Protein AF-A0A6G2DW89-F1 (afdb_monomer)

Radius of gyration: 13.86 Å; Cα contacts (8 Å, |Δi|>4): 309; chains: 1; bounding box: 36×35×31 Å

Structure (mmCIF, N/CA/C/O backbone):
data_AF-A0A6G2DW89-F1
#
_entry.id   AF-A0A6G2DW89-F1
#
loop_
_atom_site.group_PDB
_atom_site.id
_atom_site.type_symbol
_atom_site.label_atom_id
_atom_site.label_alt_id
_atom_site.label_comp_id
_atom_site.label_asym_id
_atom_site.label_entity_id
_atom_site.label_seq_id
_atom_site.pdbx_PDB_ins_code
_atom_site.Cartn_x
_atom_site.Cartn_y
_atom_site.Cartn_z
_atom_site.occupancy
_atom_site.B_iso_or_equiv
_atom_site.auth_seq_id
_atom_site.auth_comp_id
_atom_site.auth_asym_id
_atom_site.auth_atom_id
_atom_site.pdbx_PDB_model_num
ATOM 1 N N . GLN A 1 1 ? 4.953 -6.424 -9.962 1.00 98.88 1 GLN A N 1
ATOM 2 C CA . GLN A 1 1 ? 4.431 -6.524 -8.584 1.00 98.88 1 GLN A CA 1
ATOM 3 C C . GLN A 1 1 ? 3.439 -5.395 -8.335 1.00 98.88 1 GLN A C 1
ATOM 5 O O . GLN A 1 1 ? 3.550 -4.350 -8.966 1.00 98.88 1 GLN A O 1
ATOM 10 N N . VAL A 1 2 ? 2.464 -5.604 -7.452 1.00 98.94 2 VAL A N 1
ATOM 11 C CA . VAL A 1 2 ? 1.673 -4.513 -6.853 1.00 98.94 2 VAL A CA 1
ATOM 12 C C . VAL A 1 2 ? 2.085 -4.423 -5.391 1.00 98.94 2 VAL A C 1
ATOM 14 O O . VAL A 1 2 ? 2.073 -5.442 -4.704 1.00 98.94 2 VAL A O 1
ATOM 17 N N . HIS A 1 3 ? 2.478 -3.246 -4.922 1.00 98.94 3 HIS A N 1
ATOM 18 C CA . HIS A 1 3 ? 2.981 -3.067 -3.566 1.00 98.94 3 HIS A CA 1
ATOM 19 C C . HIS A 1 3 ? 1.923 -2.485 -2.638 1.00 98.94 3 HIS A C 1
ATOM 21 O O . HIS A 1 3 ? 1.259 -1.497 -2.962 1.00 98.94 3 HIS A O 1
ATOM 27 N N . ALA A 1 4 ? 1.777 -3.135 -1.492 1.00 98.94 4 ALA A N 1
ATOM 28 C CA . ALA A 1 4 ? 0.868 -2.784 -0.419 1.00 98.94 4 ALA A CA 1
ATOM 29 C C . ALA A 1 4 ? 1.655 -2.063 0.689 1.00 98.94 4 ALA A C 1
ATOM 31 O O . ALA A 1 4 ? 2.542 -2.674 1.286 1.00 98.94 4 ALA A O 1
ATOM 32 N N . HIS A 1 5 ? 1.299 -0.806 0.962 1.00 98.94 5 HIS A N 1
ATOM 33 C CA . HIS A 1 5 ? 1.956 0.096 1.914 1.00 98.94 5 HIS A CA 1
ATOM 34 C C . HIS A 1 5 ? 0.975 0.696 2.935 1.00 98.94 5 HIS A C 1
ATOM 36 O O . HIS A 1 5 ? -0.250 0.679 2.747 1.00 98.94 5 HIS A O 1
ATOM 42 N N . SER A 1 6 ? 1.505 1.265 4.018 1.00 98.88 6 SER A N 1
ATOM 43 C CA . SER A 1 6 ? 0.781 2.247 4.838 1.00 98.88 6 SER A CA 1
ATOM 44 C C . SER A 1 6 ? 1.660 3.437 5.214 1.00 98.88 6 SER A C 1
ATOM 46 O O . SER A 1 6 ? 2.858 3.301 5.445 1.00 98.88 6 SER A O 1
ATOM 48 N N . THR A 1 7 ? 1.046 4.616 5.344 1.00 98.69 7 THR A N 1
ATOM 49 C CA . THR A 1 7 ? 1.784 5.889 5.245 1.00 98.69 7 THR A CA 1
ATOM 50 C C . THR A 1 7 ? 2.753 6.174 6.394 1.00 98.69 7 THR A C 1
ATOM 52 O O . THR A 1 7 ? 3.496 7.157 6.348 1.00 98.69 7 THR A O 1
ATOM 55 N N . GLY A 1 8 ? 2.684 5.426 7.501 1.00 98.25 8 GLY A N 1
ATOM 56 C CA . GLY A 1 8 ? 3.427 5.716 8.730 1.00 98.25 8 GLY A CA 1
ATOM 57 C C . GLY A 1 8 ? 3.053 7.050 9.398 1.00 98.25 8 GLY A C 1
ATOM 58 O O . GLY A 1 8 ? 3.641 7.431 10.417 1.00 98.25 8 GLY A O 1
ATOM 59 N N . ASN A 1 9 ? 2.069 7.780 8.861 1.00 98.31 9 ASN A N 1
ATOM 60 C CA . ASN A 1 9 ? 1.697 9.119 9.299 1.00 98.31 9 ASN A CA 1
ATOM 61 C C . ASN A 1 9 ? 0.326 9.123 9.980 1.00 98.31 9 ASN A C 1
ATOM 63 O O . ASN A 1 9 ? -0.731 9.000 9.365 1.00 98.31 9 ASN A O 1
ATOM 67 N N . ARG A 1 10 ? 0.346 9.335 11.296 1.00 97.69 10 ARG A N 1
ATOM 68 C CA . ARG A 1 10 ? -0.841 9.243 12.162 1.00 97.69 10 ARG A CA 1
ATOM 69 C C . ARG A 1 10 ? -1.810 10.419 12.035 1.00 97.69 10 ARG A C 1
ATOM 71 O O . ARG A 1 10 ? -2.858 10.385 12.671 1.00 97.69 10 ARG A O 1
ATOM 78 N N . ASN A 1 11 ? -1.457 11.462 11.281 1.00 97.94 11 ASN A N 1
ATOM 79 C CA . ASN A 1 11 ? -2.196 12.729 11.266 1.00 97.94 11 ASN A CA 1
ATOM 80 C C . ASN A 1 11 ? -2.654 13.167 9.869 1.00 97.94 11 ASN A C 1
ATOM 82 O O . ASN A 1 11 ? -3.419 14.123 9.759 1.00 97.94 11 ASN A O 1
ATOM 86 N N . SER A 1 12 ? -2.170 12.533 8.802 1.00 98.06 12 SER A N 1
ATOM 87 C CA . SER A 1 12 ? -2.449 12.954 7.430 1.00 98.06 12 SER A CA 1
ATOM 88 C C . SER A 1 12 ? -3.750 12.365 6.894 1.00 98.06 12 SER A C 1
ATOM 90 O O . SER A 1 12 ? -4.048 11.183 7.045 1.00 98.06 12 SER A O 1
ATOM 92 N N . THR A 1 13 ? -4.531 13.203 6.223 1.00 98.81 13 THR A N 1
ATOM 93 C CA . THR A 1 13 ? -5.634 12.747 5.364 1.00 98.81 13 THR A CA 1
ATOM 94 C C . THR A 1 13 ? -5.096 12.245 4.023 1.00 98.81 13 THR A C 1
ATOM 96 O O . THR A 1 13 ? -3.981 12.598 3.632 1.00 98.81 13 THR A O 1
ATOM 99 N N . ALA A 1 14 ? -5.916 11.529 3.249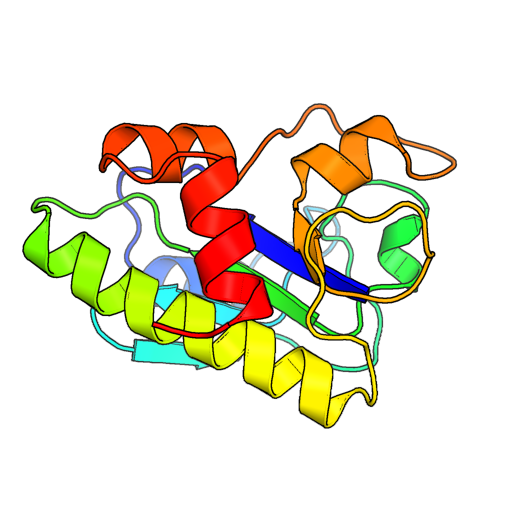 1.00 98.62 14 ALA A N 1
ATOM 100 C CA . ALA A 1 14 ? -5.572 11.153 1.875 1.00 98.62 14 ALA A CA 1
ATOM 101 C C . ALA A 1 14 ? -5.258 12.381 1.000 1.00 98.62 14 ALA A C 1
ATOM 103 O O . ALA A 1 14 ? -4.383 12.320 0.142 1.00 98.62 14 ALA A O 1
ATOM 104 N N . GLN A 1 15 ? -5.920 13.525 1.245 1.00 98.75 15 GLN A N 1
ATOM 105 C CA . GLN A 1 15 ? -5.572 14.773 0.556 1.00 98.75 15 GLN A CA 1
ATOM 106 C C . GLN A 1 15 ? -4.172 15.259 0.935 1.00 98.75 15 GLN A C 1
ATOM 108 O O . GLN A 1 15 ? -3.427 15.681 0.061 1.00 98.75 15 GLN A O 1
ATOM 113 N N . ASN A 1 16 ? -3.805 15.206 2.220 1.00 98.69 16 ASN A N 1
ATOM 114 C CA . ASN A 1 16 ? -2.483 15.658 2.654 1.00 98.69 16 ASN A CA 1
ATOM 115 C C . ASN A 1 16 ? -1.370 14.800 2.053 1.00 98.69 16 ASN A C 1
ATOM 117 O O . ASN A 1 16 ? -0.348 15.354 1.651 1.00 98.69 16 ASN A O 1
ATOM 121 N N . GLU A 1 17 ? -1.584 13.487 1.967 1.00 98.75 17 GLU A N 1
ATOM 122 C CA . GLU A 1 17 ? -0.642 12.575 1.314 1.00 98.75 17 GLU A CA 1
ATOM 123 C C . GLU A 1 17 ? -0.538 12.849 -0.185 1.00 98.75 17 GLU A C 1
ATOM 125 O O . GLU A 1 17 ? 0.567 12.964 -0.708 1.00 98.75 17 GLU A O 1
ATOM 130 N N . ALA A 1 18 ? -1.663 13.063 -0.872 1.00 98.56 18 ALA A N 1
ATOM 131 C CA . ALA A 1 18 ? -1.655 13.425 -2.286 1.00 98.56 18 ALA A CA 1
ATOM 132 C C . ALA A 1 18 ? -0.940 14.762 -2.551 1.00 98.56 18 ALA A C 1
ATOM 134 O O . ALA A 1 18 ? -0.094 14.849 -3.442 1.00 98.56 18 ALA A O 1
ATOM 135 N N . ASP A 1 19 ? -1.231 15.792 -1.752 1.00 98.50 19 ASP A N 1
ATOM 136 C CA . ASP A 1 19 ? -0.603 17.110 -1.869 1.00 98.50 19 ASP A CA 1
ATOM 137 C C . ASP A 1 19 ? 0.905 17.042 -1.589 1.00 98.50 19 ASP A C 1
ATOM 139 O O . ASP A 1 19 ? 1.696 17.737 -2.233 1.00 98.50 19 ASP A O 1
ATOM 143 N N . TYR A 1 20 ? 1.319 16.220 -0.616 1.00 98.25 20 TYR A N 1
ATOM 144 C CA . TYR A 1 20 ? 2.729 16.007 -0.310 1.00 98.25 20 TYR A CA 1
ATOM 145 C C . TYR A 1 20 ? 3.429 15.216 -1.417 1.00 98.25 20 TYR A C 1
ATOM 147 O O . TYR A 1 20 ? 4.472 15.671 -1.880 1.00 98.25 20 TYR A O 1
ATOM 155 N N . ASN A 1 21 ? 2.841 14.117 -1.901 1.00 97.00 21 ASN A N 1
ATOM 156 C CA . ASN A 1 21 ? 3.387 13.323 -3.005 1.00 97.00 21 ASN A CA 1
ATOM 157 C C . ASN A 1 21 ? 3.548 14.154 -4.289 1.00 97.00 21 ASN A C 1
ATOM 159 O O . ASN A 1 21 ? 4.532 13.996 -5.000 1.00 97.00 21 ASN A O 1
ATOM 163 N N . TYR A 1 22 ? 2.635 15.096 -4.551 1.00 96.25 22 TYR A N 1
ATOM 164 C CA . TYR A 1 22 ? 2.725 15.999 -5.703 1.00 96.25 22 TYR A CA 1
ATOM 165 C C . TYR A 1 22 ? 3.915 16.973 -5.637 1.00 96.25 22 TYR A C 1
ATOM 167 O O . TYR A 1 22 ? 4.492 17.315 -6.668 1.00 96.25 22 TYR A O 1
ATOM 175 N N . ARG A 1 23 ? 4.266 17.468 -4.442 1.00 97.12 23 ARG A N 1
ATOM 176 C CA . ARG A 1 23 ? 5.263 18.546 -4.273 1.00 97.12 23 ARG A CA 1
ATOM 177 C C . ARG A 1 23 ? 6.613 18.089 -3.728 1.00 97.12 23 ARG A C 1
ATOM 179 O O . ARG A 1 23 ? 7.541 18.898 -3.701 1.00 97.12 23 ARG A O 1
ATOM 186 N N . LYS A 1 24 ? 6.695 16.875 -3.176 1.00 95.56 24 LYS A N 1
ATOM 187 C CA . LYS A 1 24 ? 7.925 16.357 -2.571 1.00 95.56 24 LYS A CA 1
ATOM 188 C C . LYS A 1 24 ? 8.992 16.148 -3.640 1.00 95.56 24 LYS A C 1
ATOM 190 O O . LYS A 1 24 ? 8.688 15.987 -4.817 1.00 95.56 24 LYS A O 1
ATOM 195 N N . ASP A 1 25 ? 10.241 16.122 -3.198 1.00 96.88 25 ASP A N 1
ATOM 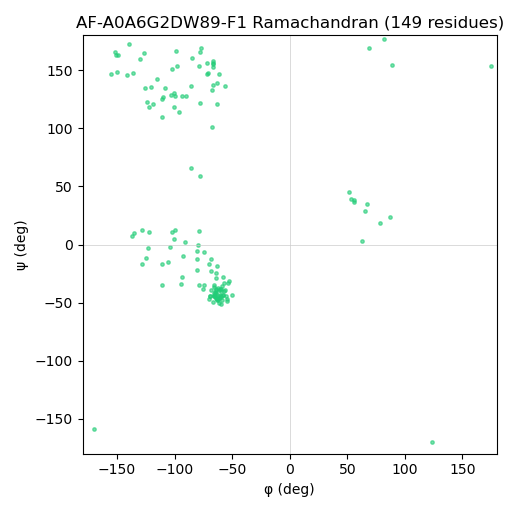196 C CA . ASP A 1 25 ? 11.324 15.583 -4.009 1.00 96.88 25 ASP A CA 1
ATOM 197 C C . ASP A 1 25 ? 11.051 14.087 -4.261 1.00 96.88 25 ASP A C 1
ATOM 199 O O . ASP A 1 25 ? 10.917 13.340 -3.281 1.00 96.88 25 ASP A O 1
ATOM 203 N N . PRO A 1 26 ? 10.932 13.638 -5.526 1.00 94.31 26 PRO A N 1
ATOM 204 C CA . PRO A 1 26 ? 10.706 12.233 -5.833 1.00 94.31 26 PRO A CA 1
ATOM 205 C C . PRO A 1 26 ? 11.794 11.311 -5.278 1.00 94.31 26 PRO A C 1
ATOM 207 O O . PRO A 1 26 ? 11.475 10.172 -4.952 1.00 94.31 26 PRO A O 1
ATOM 210 N N . GLU A 1 27 ? 13.041 11.780 -5.104 1.00 95.94 27 GLU A N 1
ATOM 211 C CA . GLU A 1 27 ? 14.143 10.972 -4.544 1.00 95.94 27 GLU A CA 1
ATOM 212 C C . GLU A 1 27 ? 13.886 10.523 -3.094 1.00 95.94 27 GLU A C 1
ATOM 214 O O . GLU A 1 27 ? 14.466 9.542 -2.635 1.00 95.94 27 GLU A O 1
ATOM 219 N N . LEU A 1 28 ? 12.952 11.174 -2.389 1.00 95.56 28 LEU A N 1
ATOM 220 C CA . LEU A 1 28 ? 12.457 10.744 -1.073 1.00 95.56 28 LEU A CA 1
ATOM 221 C C . LEU A 1 28 ? 11.423 9.604 -1.160 1.00 95.56 28 LEU A C 1
ATOM 223 O O . LEU A 1 28 ? 10.703 9.348 -0.191 1.00 95.56 28 LEU A O 1
ATOM 227 N N . GLY A 1 29 ? 11.277 8.992 -2.331 1.00 96.69 29 GLY A N 1
ATOM 228 C CA . GLY A 1 29 ? 10.309 7.953 -2.653 1.00 96.69 29 GLY A CA 1
ATOM 229 C C . GLY A 1 29 ? 8.971 8.493 -3.154 1.00 96.69 29 GLY A C 1
ATOM 230 O O . GLY A 1 29 ? 8.568 9.611 -2.838 1.00 96.69 29 GLY A O 1
ATOM 231 N N . PHE A 1 30 ? 8.250 7.704 -3.938 1.00 98.06 30 PHE A N 1
ATOM 232 C CA . PHE A 1 30 ? 6.912 8.051 -4.421 1.00 98.06 30 PHE A CA 1
ATOM 233 C C . PHE A 1 30 ? 6.099 6.782 -4.654 1.00 98.06 30 PHE A C 1
ATOM 235 O O . PHE A 1 30 ? 6.663 5.692 -4.750 1.00 98.06 30 PHE A O 1
ATOM 242 N N . PHE A 1 31 ? 4.781 6.933 -4.753 1.00 98.75 31 PHE A N 1
ATOM 243 C CA . PHE A 1 31 ? 3.835 5.838 -4.949 1.00 98.75 31 PHE A CA 1
ATOM 244 C C . PHE A 1 31 ? 2.726 6.234 -5.931 1.00 98.75 31 PHE A C 1
ATOM 246 O O . PHE A 1 31 ? 2.628 7.382 -6.373 1.00 98.75 31 PHE A O 1
ATOM 253 N N . SER A 1 32 ? 1.894 5.262 -6.309 1.00 98.88 32 SER A N 1
ATOM 254 C CA . SER A 1 32 ? 0.881 5.440 -7.357 1.00 98.88 32 SER A CA 1
ATOM 255 C C . SER A 1 32 ? -0.494 5.829 -6.816 1.00 98.88 32 SER A C 1
ATOM 257 O O . SER A 1 32 ? -1.199 6.599 -7.464 1.00 98.88 32 SER A O 1
ATOM 259 N N . HIS A 1 33 ? -0.878 5.335 -5.636 1.00 98.94 33 HIS A N 1
ATOM 260 C CA . HIS A 1 33 ? -2.210 5.531 -5.065 1.00 98.94 33 HIS A CA 1
ATOM 261 C C . HIS A 1 33 ? -2.145 5.756 -3.557 1.00 98.94 33 HIS A C 1
ATOM 263 O O . HIS A 1 33 ? -1.347 5.120 -2.878 1.00 98.94 33 HIS A O 1
ATOM 269 N N . VAL A 1 34 ? -3.049 6.585 -3.035 1.00 98.94 34 VAL A N 1
ATOM 270 C CA . VAL A 1 34 ? -3.382 6.635 -1.606 1.00 98.94 34 VAL A CA 1
ATOM 271 C C . VAL A 1 34 ? -4.865 6.338 -1.404 1.00 98.94 34 VAL A C 1
ATOM 273 O O . VAL A 1 34 ? -5.725 6.855 -2.126 1.00 98.94 34 VAL A O 1
ATOM 276 N N . VAL A 1 35 ? -5.159 5.499 -0.416 1.00 98.94 35 VAL A N 1
ATOM 277 C CA . VAL A 1 35 ? -6.500 5.138 0.038 1.00 98.94 35 VAL A CA 1
ATOM 278 C C . VAL A 1 35 ? -6.720 5.733 1.417 1.00 98.94 35 VAL A C 1
ATOM 280 O O . VAL A 1 35 ? -5.937 5.510 2.342 1.00 98.94 35 VAL A O 1
ATOM 283 N N . GLY A 1 36 ? -7.790 6.506 1.558 1.00 98.88 36 GLY A N 1
ATOM 284 C CA . GLY A 1 36 ? -8.113 7.126 2.829 1.00 98.88 36 GLY A CA 1
ATOM 285 C C . GLY A 1 36 ? -9.295 8.081 2.765 1.00 98.88 36 GLY A C 1
ATOM 286 O O . GLY A 1 36 ? -9.568 8.700 1.734 1.00 98.88 36 GLY A O 1
ATOM 287 N N . ASN A 1 37 ? -9.965 8.250 3.902 1.00 98.75 37 ASN A N 1
ATOM 288 C CA . ASN A 1 37 ? -11.130 9.114 4.073 1.00 98.75 37 ASN A CA 1
ATOM 289 C C . ASN A 1 37 ? -12.277 8.787 3.094 1.00 98.75 37 ASN A C 1
ATOM 291 O O . ASN A 1 37 ? -12.943 9.691 2.584 1.00 98.75 37 ASN A O 1
ATOM 295 N N . GLY A 1 38 ? -12.501 7.500 2.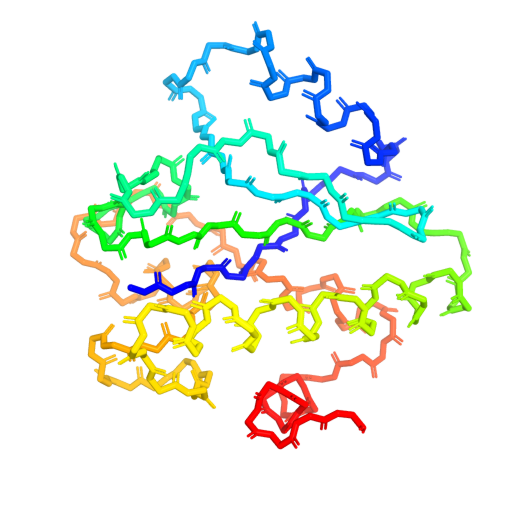824 1.00 98.75 38 GLY A N 1
ATOM 296 C CA . GLY A 1 38 ? -13.585 6.978 1.994 1.00 98.75 38 GLY A CA 1
ATOM 297 C C . GLY A 1 38 ? -13.361 7.103 0.488 1.00 98.75 38 GLY A C 1
ATOM 298 O O . GLY A 1 38 ? -14.330 7.063 -0.272 1.00 98.75 38 GLY A O 1
ATOM 299 N N . ARG A 1 39 ? -12.117 7.299 0.035 1.00 98.75 39 ARG A N 1
ATOM 300 C CA . ARG A 1 39 ? -11.792 7.466 -1.389 1.00 98.75 39 ARG A CA 1
ATOM 301 C C . ARG A 1 39 ? -10.406 6.939 -1.749 1.00 98.75 39 ARG A C 1
ATOM 303 O O . ARG A 1 39 ? -9.536 6.780 -0.897 1.00 98.75 39 ARG A O 1
ATOM 310 N N . VAL A 1 40 ? -10.211 6.746 -3.048 1.00 98.88 40 VAL A N 1
ATOM 311 C CA . VAL A 1 40 ? -8.923 6.441 -3.677 1.00 98.88 40 VAL A CA 1
ATOM 312 C C . VAL A 1 40 ? -8.461 7.668 -4.455 1.00 98.88 40 VAL A C 1
ATOM 314 O O . VAL A 1 40 ? -9.248 8.274 -5.185 1.00 98.88 40 VAL A O 1
ATOM 317 N N . MET A 1 41 ? -7.188 8.031 -4.320 1.00 98.81 41 MET A N 1
ATOM 318 C CA . MET A 1 41 ? -6.550 9.061 -5.137 1.00 98.81 41 MET A CA 1
ATOM 319 C C . MET A 1 41 ? -5.342 8.459 -5.846 1.00 98.81 41 MET A C 1
ATOM 321 O O . MET A 1 41 ? -4.394 8.032 -5.191 1.00 98.81 41 MET A O 1
ATOM 325 N N . GLN A 1 42 ? -5.362 8.447 -7.178 1.00 98.81 42 GLN A N 1
ATOM 326 C CA . GLN A 1 42 ? -4.170 8.150 -7.965 1.00 98.81 42 GLN A CA 1
ATOM 327 C C . GLN A 1 42 ? -3.275 9.395 -8.000 1.00 98.81 42 GLN A C 1
ATOM 329 O O . GLN A 1 42 ? -3.708 10.470 -8.416 1.00 98.81 42 GLN A O 1
ATOM 334 N N . VAL A 1 43 ? -2.041 9.249 -7.528 1.00 98.56 43 VAL A N 1
ATOM 335 C CA . VAL A 1 43 ? -1.069 10.336 -7.318 1.00 98.56 43 VAL A CA 1
ATOM 336 C C . VAL A 1 43 ? 0.241 10.118 -8.077 1.00 98.56 43 VAL A C 1
ATOM 338 O O . VAL A 1 43 ? 1.112 10.985 -8.055 1.00 98.56 43 VAL A O 1
ATOM 341 N N . GLY A 1 44 ? 0.365 8.985 -8.770 1.00 98.25 44 GLY A N 1
ATOM 342 C CA . GLY A 1 44 ? 1.488 8.641 -9.632 1.00 98.25 44 GLY A CA 1
ATOM 343 C C . GLY A 1 44 ? 1.061 7.696 -10.763 1.00 98.25 44 GLY A C 1
ATOM 344 O O . GLY A 1 44 ? -0.045 7.141 -10.735 1.00 98.25 44 GLY A O 1
ATOM 345 N N . PRO A 1 45 ? 1.909 7.525 -11.790 1.00 98.31 45 PRO A N 1
ATOM 346 C CA . PRO A 1 45 ? 1.633 6.593 -12.875 1.00 98.31 45 PRO A CA 1
ATOM 347 C C . PRO A 1 45 ? 1.648 5.140 -12.378 1.00 98.31 45 PRO A C 1
ATOM 349 O O . PRO A 1 45 ? 2.308 4.810 -11.395 1.00 98.31 45 PRO A O 1
ATOM 352 N N . VAL A 1 46 ? 0.943 4.274 -13.102 1.00 98.81 46 VAL A N 1
ATOM 353 C CA . VAL A 1 46 ? 1.101 2.815 -13.012 1.00 98.81 46 VAL A CA 1
ATOM 354 C C . VAL A 1 46 ? 1.988 2.317 -14.156 1.00 98.81 46 VAL A C 1
ATOM 356 O O . VAL A 1 46 ? 2.232 3.047 -15.118 1.00 98.81 46 VAL A O 1
ATOM 359 N N . ASN A 1 47 ? 2.455 1.073 -14.069 1.00 98.62 47 ASN A N 1
ATOM 360 C CA . ASN A 1 47 ? 3.287 0.404 -15.071 1.00 98.62 47 ASN A CA 1
ATOM 361 C C . ASN A 1 47 ? 4.581 1.163 -15.429 1.00 98.62 47 ASN A C 1
ATOM 363 O O . ASN A 1 47 ? 4.988 1.202 -16.590 1.00 98.62 47 ASN A O 1
ATOM 367 N N . ASN A 1 48 ? 5.205 1.810 -14.440 1.00 98.44 48 ASN A N 1
ATOM 368 C CA . ASN A 1 48 ? 6.364 2.681 -14.665 1.00 98.44 48 ASN A CA 1
ATOM 369 C C . ASN A 1 48 ? 7.488 2.501 -13.623 1.00 98.44 48 ASN A C 1
ATOM 371 O O . ASN A 1 48 ? 8.444 3.276 -13.615 1.00 98.44 48 ASN A O 1
ATOM 375 N N . GLY A 1 49 ? 7.384 1.501 -12.741 1.00 98.44 49 GLY A N 1
ATOM 376 C CA . GLY A 1 49 ? 8.225 1.417 -11.548 1.00 98.44 49 GLY A CA 1
ATOM 377 C C . GLY A 1 49 ? 7.889 2.515 -10.534 1.00 98.44 49 GLY A C 1
ATOM 378 O O . GLY A 1 49 ? 7.143 3.457 -10.823 1.00 98.44 49 GLY A O 1
ATOM 379 N N . SER A 1 50 ? 8.443 2.393 -9.332 1.00 98.19 50 SER A N 1
ATOM 380 C CA . SER A 1 50 ? 8.284 3.383 -8.267 1.00 98.19 50 SER A CA 1
ATOM 381 C C . SER A 1 50 ? 9.459 3.298 -7.299 1.00 98.19 50 SER A C 1
ATOM 383 O O . SER A 1 50 ? 10.004 2.222 -7.078 1.00 98.19 50 SER A O 1
ATOM 385 N N . TRP A 1 51 ? 9.886 4.417 -6.715 1.00 98.62 51 TRP A N 1
ATOM 386 C CA . TRP A 1 51 ? 10.831 4.381 -5.592 1.00 98.62 51 TRP A CA 1
ATOM 387 C C . TRP A 1 51 ? 10.060 4.207 -4.286 1.00 98.62 51 TRP A C 1
ATOM 389 O O . TRP A 1 51 ? 9.999 5.123 -3.472 1.00 98.62 51 TRP A O 1
ATOM 399 N N . ASP A 1 52 ? 9.412 3.058 -4.126 1.00 98.81 52 ASP A N 1
ATOM 400 C CA . ASP A 1 52 ? 8.458 2.821 -3.042 1.00 98.81 52 ASP A CA 1
ATOM 401 C C . ASP A 1 52 ? 8.962 1.809 -2.009 1.00 98.81 52 ASP A C 1
ATOM 403 O O . ASP A 1 52 ? 8.733 1.995 -0.822 1.00 98.81 52 ASP A O 1
ATOM 407 N N . VAL A 1 53 ? 9.720 0.788 -2.420 1.00 98.81 53 VAL A N 1
ATOM 408 C CA . VAL A 1 53 ? 10.170 -0.288 -1.515 1.00 98.81 53 VAL A CA 1
ATOM 409 C C . VAL A 1 53 ? 11.637 -0.188 -1.095 1.00 98.81 53 VAL A C 1
ATOM 411 O O . VAL A 1 53 ? 12.110 -0.991 -0.294 1.00 98.81 53 VAL A O 1
ATOM 414 N N . GLY A 1 54 ? 12.382 0.798 -1.599 1.00 98.50 54 GLY A N 1
ATOM 415 C CA . GLY A 1 54 ? 13.753 1.076 -1.149 1.00 98.50 54 GLY A CA 1
ATOM 416 C C . GLY A 1 54 ? 14.772 -0.014 -1.505 1.00 98.50 54 GLY A C 1
ATOM 417 O O . GLY A 1 54 ? 15.693 -0.276 -0.735 1.00 98.50 54 GLY A O 1
ATOM 418 N N . GLY A 1 55 ? 14.626 -0.660 -2.662 1.00 98.62 55 GLY A N 1
ATOM 419 C CA . GLY A 1 55 ? 15.581 -1.657 -3.146 1.00 98.62 55 GLY A CA 1
ATOM 420 C C . GLY A 1 55 ? 15.321 -2.069 -4.591 1.00 98.62 55 GLY A C 1
ATOM 421 O O . GLY A 1 55 ? 14.707 -1.331 -5.362 1.00 98.62 55 GLY A O 1
ATOM 422 N N . GLY A 1 56 ? 15.823 -3.237 -4.988 1.00 98.69 56 GLY A N 1
ATOM 423 C CA . GLY A 1 56 ? 15.779 -3.693 -6.377 1.00 98.69 56 GLY A CA 1
ATOM 424 C C . GLY A 1 56 ? 14.372 -3.923 -6.928 1.00 98.69 56 GLY A C 1
ATOM 425 O O . GLY A 1 56 ? 14.184 -3.799 -8.133 1.00 98.69 56 GLY A O 1
ATOM 426 N N . TRP A 1 57 ? 13.372 -4.191 -6.084 1.00 98.88 57 TRP A N 1
ATOM 427 C CA . TRP A 1 57 ? 11.990 -4.362 -6.546 1.00 98.88 57 TRP A CA 1
ATOM 428 C C . TRP A 1 57 ? 11.253 -3.044 -6.813 1.00 98.88 57 TRP A C 1
ATOM 430 O O . TRP A 1 57 ? 10.158 -3.076 -7.361 1.00 98.88 57 TRP A O 1
ATOM 440 N N . ASN A 1 58 ? 11.895 -1.887 -6.612 1.00 98.81 58 ASN A N 1
ATOM 441 C CA . ASN A 1 58 ? 11.420 -0.602 -7.146 1.00 98.81 58 ASN A CA 1
ATOM 442 C C . ASN A 1 58 ? 11.152 -0.652 -8.669 1.00 98.81 58 ASN A C 1
ATOM 444 O O . ASN A 1 58 ? 10.276 0.040 -9.190 1.00 98.81 58 ASN A O 1
ATOM 448 N N . THR A 1 59 ? 11.909 -1.470 -9.416 1.00 98.38 59 THR A N 1
ATOM 449 C CA . THR A 1 59 ? 11.707 -1.647 -10.866 1.00 98.38 59 THR A CA 1
ATOM 450 C C . THR A 1 59 ? 10.568 -2.606 -11.208 1.00 98.38 59 THR A C 1
ATOM 452 O O . THR A 1 59 ? 10.154 -2.658 -12.362 1.00 98.38 59 THR A O 1
ATOM 455 N N . GLU A 1 60 ? 10.063 -3.359 -10.230 1.00 98.81 60 GLU A N 1
ATOM 456 C CA . GLU A 1 60 ? 8.963 -4.314 -10.395 1.00 98.81 60 GLU A CA 1
ATOM 457 C C . GLU A 1 60 ? 7.595 -3.685 -10.093 1.00 98.81 60 GLU A C 1
ATOM 459 O O . GLU A 1 60 ? 6.563 -4.303 -10.367 1.00 98.81 60 GLU A O 1
ATOM 464 N N . SER A 1 61 ? 7.554 -2.469 -9.540 1.00 98.81 61 SER A N 1
ATOM 465 C CA . SER A 1 61 ? 6.323 -1.790 -9.128 1.00 98.81 61 SER A CA 1
ATOM 466 C C . SER A 1 61 ? 5.450 -1.425 -10.337 1.00 98.81 61 SER A C 1
ATOM 468 O O . SER A 1 61 ? 5.663 -0.419 -11.017 1.00 98.81 61 SER A O 1
ATOM 470 N N . TYR A 1 62 ? 4.412 -2.222 -10.593 1.00 98.94 62 TYR A N 1
ATOM 471 C CA . TYR A 1 62 ? 3.316 -1.826 -11.475 1.00 98.94 62 TYR A CA 1
ATOM 472 C C . TYR A 1 62 ? 2.492 -0.723 -10.808 1.00 98.94 62 TYR A C 1
ATOM 474 O O . TYR A 1 62 ? 2.158 0.275 -11.436 1.00 98.94 62 TYR A O 1
ATOM 482 N N . ALA A 1 63 ? 2.194 -0.893 -9.523 1.00 98.94 63 ALA A N 1
ATOM 483 C CA . ALA A 1 63 ? 1.531 0.097 -8.693 1.00 98.94 63 ALA A CA 1
ATOM 484 C C . ALA A 1 63 ? 1.994 -0.062 -7.241 1.00 98.94 63 ALA A C 1
ATOM 486 O O . ALA A 1 63 ? 2.273 -1.175 -6.803 1.00 98.94 63 ALA A O 1
ATOM 487 N N . ALA A 1 64 ? 2.033 1.045 -6.509 1.00 98.94 64 ALA A N 1
ATOM 488 C CA . ALA A 1 64 ? 2.273 1.124 -5.071 1.00 98.94 64 ALA A CA 1
ATOM 489 C C . ALA A 1 64 ? 1.099 1.859 -4.412 1.00 98.94 64 ALA A C 1
ATOM 491 O O . ALA A 1 64 ? 0.768 2.977 -4.838 1.00 98.94 64 ALA A O 1
ATOM 492 N N . VAL A 1 65 ? 0.433 1.214 -3.454 1.00 99.00 65 VAL A N 1
ATOM 493 C CA . VAL A 1 65 ? -0.810 1.687 -2.831 1.00 99.00 65 VAL A CA 1
ATOM 494 C C . VAL A 1 65 ? -0.592 1.904 -1.339 1.00 99.00 65 VAL A C 1
ATOM 496 O O . VAL A 1 65 ? -0.288 0.959 -0.623 1.00 99.00 65 VAL A O 1
ATOM 499 N N . GLU A 1 66 ? -0.813 3.130 -0.883 1.00 98.94 66 GLU A N 1
ATOM 500 C CA . GLU A 1 66 ? -0.676 3.562 0.509 1.00 98.94 66 GLU A CA 1
ATOM 501 C C . GLU A 1 66 ? -2.033 3.612 1.218 1.00 98.94 66 GLU A C 1
ATOM 503 O O . GLU A 1 66 ? -2.958 4.274 0.741 1.00 98.94 66 GLU A O 1
ATOM 508 N N . LEU A 1 67 ? -2.162 2.974 2.382 1.00 98.94 67 LEU A N 1
ATOM 509 C CA . LEU A 1 67 ? -3.294 3.175 3.295 1.00 98.94 67 LEU A CA 1
ATOM 510 C C . LEU A 1 67 ? -2.954 4.249 4.343 1.00 98.94 67 LEU A C 1
ATOM 512 O O . LEU A 1 67 ? -1.942 4.134 5.035 1.00 98.94 67 LEU A O 1
ATOM 516 N N . ILE A 1 68 ? -3.809 5.267 4.516 1.00 98.94 68 ILE A N 1
ATOM 517 C CA . ILE A 1 68 ? -3.574 6.302 5.541 1.00 98.94 68 ILE A CA 1
ATOM 518 C C . ILE A 1 68 ? -3.551 5.721 6.961 1.00 98.94 68 ILE A C 1
ATOM 520 O O . ILE A 1 68 ? -4.325 4.824 7.303 1.00 98.94 68 ILE A O 1
ATOM 524 N N . GLU A 1 69 ? -2.727 6.303 7.837 1.00 98.88 69 GLU A N 1
ATOM 525 C CA . GLU A 1 69 ? -2.622 5.860 9.230 1.00 98.88 69 GLU A CA 1
ATOM 526 C C . GLU A 1 69 ? -3.401 6.705 10.261 1.00 98.88 69 GLU A C 1
ATOM 528 O O . GLU A 1 69 ? -3.278 6.503 11.478 1.00 98.88 69 GLU A O 1
ATOM 533 N N . SER A 1 70 ? -4.287 7.592 9.804 1.00 98.81 70 SER A N 1
ATOM 534 C CA . SER A 1 70 ? -4.954 8.615 10.629 1.00 98.81 70 SER A CA 1
ATOM 535 C C . SER A 1 70 ? -6.404 8.321 11.047 1.00 98.81 70 SER A C 1
ATOM 537 O O . SER A 1 70 ? -7.069 9.197 11.602 1.00 98.81 70 SER A O 1
ATOM 539 N N . HIS A 1 71 ? -6.907 7.099 10.835 1.00 98.81 71 HIS A N 1
ATOM 540 C CA . HIS A 1 71 ? -8.258 6.719 11.267 1.00 98.81 71 HIS A CA 1
ATOM 541 C C . HIS A 1 71 ? -8.458 6.930 12.779 1.00 98.81 71 HIS A C 1
ATOM 543 O O . HIS A 1 71 ? -7.606 6.561 13.597 1.00 98.81 71 HIS A O 1
ATOM 549 N N . SER A 1 72 ? -9.612 7.484 13.151 1.00 98.62 72 SER A N 1
ATOM 550 C CA . SER A 1 72 ? -10.040 7.680 14.541 1.00 98.62 72 SER A CA 1
ATOM 551 C C . SER A 1 72 ? -10.894 6.521 15.044 1.00 98.62 72 SER A C 1
ATOM 553 O O . SER A 1 72 ? -10.899 6.223 16.240 1.00 98.62 72 SER A O 1
ATOM 555 N N . THR A 1 73 ? -11.609 5.843 14.143 1.00 98.81 73 THR A N 1
ATOM 556 C CA . THR A 1 73 ? -12.510 4.739 14.492 1.00 98.81 73 THR A CA 1
ATOM 557 C C . THR A 1 73 ? -12.275 3.501 13.633 1.00 98.81 73 THR A C 1
ATOM 559 O O . THR A 1 73 ? -11.755 3.569 12.520 1.00 98.81 73 THR A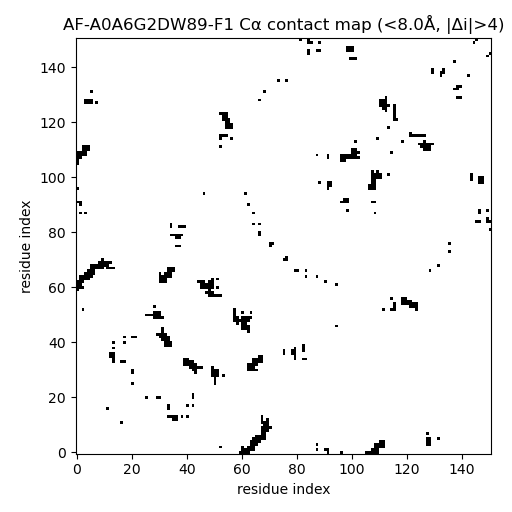 O 1
ATOM 562 N N . LYS A 1 74 ? -12.724 2.343 14.140 1.00 98.69 74 LYS A N 1
ATOM 563 C CA . LYS A 1 74 ? -12.690 1.095 13.370 1.00 98.69 74 LYS A CA 1
ATOM 564 C C . LYS A 1 74 ? -13.597 1.164 12.139 1.00 98.69 74 LYS A C 1
ATOM 566 O O . LYS A 1 74 ? -13.321 0.496 11.155 1.00 98.69 74 LYS A O 1
ATOM 571 N N . GLU A 1 75 ? -14.665 1.954 12.182 1.00 98.75 75 GLU A N 1
ATOM 572 C CA . GLU A 1 75 ? -15.578 2.127 11.050 1.00 98.75 75 GLU A CA 1
ATOM 573 C C . GLU A 1 75 ? -14.918 2.887 9.894 1.00 98.75 75 GLU A C 1
ATOM 575 O O . GLU A 1 75 ? -14.988 2.437 8.750 1.00 98.75 75 GLU A O 1
ATOM 580 N N . GLU A 1 76 ? -14.205 3.974 10.198 1.00 98.88 76 GLU A N 1
ATOM 581 C CA . GLU A 1 76 ? -13.384 4.698 9.220 1.00 98.88 76 GLU A CA 1
ATOM 582 C C . GLU A 1 76 ? -12.316 3.775 8.629 1.00 98.88 76 GLU A C 1
ATOM 584 O O . GLU A 1 76 ? -12.260 3.611 7.413 1.00 98.88 76 GLU A O 1
ATOM 589 N N . PHE A 1 77 ? -11.550 3.086 9.487 1.00 98.94 77 PHE A N 1
ATOM 590 C CA . PHE A 1 77 ? -10.543 2.121 9.040 1.00 98.94 77 PHE A CA 1
ATOM 591 C C . PHE A 1 77 ? -11.139 1.056 8.120 1.00 98.94 77 PHE A C 1
ATOM 593 O O . PHE A 1 77 ? -10.606 0.798 7.050 1.00 98.94 77 PHE A O 1
ATOM 600 N N . MET A 1 78 ? -12.258 0.439 8.505 1.00 98.88 78 MET A N 1
ATOM 601 C CA . MET A 1 78 ? -12.875 -0.603 7.687 1.00 98.88 78 MET A CA 1
ATOM 602 C C . MET A 1 78 ? -13.467 -0.048 6.389 1.00 98.88 78 MET A C 1
ATOM 604 O O . MET A 1 78 ? -13.661 -0.811 5.448 1.00 98.88 78 MET A O 1
ATOM 608 N N . THR A 1 79 ? -13.796 1.240 6.308 1.00 98.88 79 THR A N 1
ATOM 609 C CA . THR A 1 79 ? -14.213 1.861 5.042 1.00 98.88 79 THR A CA 1
ATOM 610 C C . THR A 1 79 ? -13.041 1.888 4.068 1.00 98.88 79 THR A C 1
ATOM 612 O O . THR A 1 79 ? -13.158 1.382 2.952 1.00 98.88 79 THR A O 1
ATOM 615 N N . ASP A 1 80 ? -11.890 2.373 4.523 1.00 98.94 80 ASP A N 1
ATOM 616 C CA . ASP A 1 80 ? -10.697 2.492 3.687 1.00 98.94 80 ASP A CA 1
ATOM 617 C C . ASP A 1 80 ? -10.025 1.139 3.427 1.00 98.94 80 ASP A C 1
ATOM 619 O O . ASP A 1 80 ? -9.588 0.876 2.312 1.00 98.94 80 ASP A O 1
ATOM 623 N N . TYR A 1 81 ? -10.043 0.217 4.392 1.00 98.94 81 TYR A N 1
ATOM 624 C CA . TYR A 1 81 ? -9.544 -1.148 4.217 1.00 98.94 81 TYR A CA 1
ATOM 625 C C . TYR A 1 81 ? -10.297 -1.905 3.111 1.00 98.94 81 TYR A C 1
ATOM 627 O O . TYR A 1 81 ? -9.677 -2.621 2.330 1.00 98.94 81 TYR A O 1
ATOM 635 N N . ARG A 1 82 ? -11.620 -1.715 2.978 1.00 98.94 82 ARG A N 1
ATOM 636 C CA . ARG A 1 82 ? -12.393 -2.329 1.881 1.00 98.94 82 ARG A CA 1
ATOM 637 C C . ARG A 1 82 ? -11.942 -1.819 0.514 1.00 98.94 82 ARG A C 1
ATOM 639 O O . ARG A 1 82 ? -11.685 -2.626 -0.375 1.00 98.94 82 ARG A O 1
ATOM 646 N N . LEU A 1 83 ? -11.794 -0.500 0.382 1.00 98.94 83 LEU A N 1
ATOM 647 C CA . LEU A 1 83 ? -11.281 0.132 -0.837 1.00 98.94 83 LEU A CA 1
ATOM 648 C C . LEU A 1 83 ? -9.850 -0.321 -1.143 1.00 98.94 83 LEU A C 1
ATOM 650 O O . LEU A 1 83 ? -9.513 -0.560 -2.296 1.00 98.94 83 LEU A O 1
ATOM 654 N N . TYR A 1 84 ? -9.024 -0.467 -0.110 1.00 98.94 84 TYR A N 1
ATOM 655 C CA . TYR A 1 84 ? -7.641 -0.907 -0.221 1.00 98.94 84 TYR A CA 1
ATOM 656 C C . TYR A 1 84 ? -7.530 -2.338 -0.764 1.00 98.94 84 TYR A C 1
ATOM 658 O O . TYR A 1 84 ? -6.799 -2.568 -1.727 1.00 98.94 84 TYR A O 1
ATOM 666 N N . ILE A 1 85 ? -8.309 -3.283 -0.221 1.00 98.94 85 ILE A N 1
ATOM 667 C CA . ILE A 1 85 ? -8.358 -4.668 -0.719 1.00 98.94 85 ILE A CA 1
ATOM 668 C C . ILE A 1 85 ? -8.861 -4.723 -2.164 1.00 98.94 85 ILE A C 1
ATOM 670 O O . ILE A 1 85 ? -8.251 -5.390 -3.002 1.00 98.94 85 ILE A O 1
ATOM 674 N N . GLU A 1 86 ? -9.957 -4.024 -2.468 1.00 98.94 86 GLU A N 1
ATOM 675 C CA . GLU A 1 86 ? -10.525 -3.997 -3.818 1.00 98.94 86 GLU A CA 1
ATOM 676 C C . GLU A 1 86 ? -9.533 -3.412 -4.833 1.00 98.94 86 GLU A C 1
ATOM 678 O O . GLU A 1 86 ? -9.295 -4.011 -5.881 1.00 98.94 86 GLU A O 1
ATOM 683 N N . LEU A 1 87 ? -8.888 -2.291 -4.499 1.00 98.94 87 LEU A N 1
ATOM 684 C CA . LEU A 1 87 ? -7.919 -1.632 -5.369 1.00 98.94 87 LEU A CA 1
ATOM 685 C C . LEU A 1 87 ? -6.679 -2.495 -5.624 1.00 98.94 87 LEU A C 1
ATOM 687 O O . LEU A 1 87 ? -6.274 -2.635 -6.775 1.00 98.94 87 LEU A O 1
ATOM 691 N N . LEU A 1 88 ? -6.092 -3.102 -4.586 1.00 98.94 88 LEU A N 1
ATOM 692 C CA . LEU A 1 88 ? -4.932 -3.990 -4.738 1.00 98.94 88 LEU A CA 1
ATOM 693 C C . LEU A 1 88 ? -5.243 -5.167 -5.671 1.00 98.94 88 LEU A C 1
ATOM 695 O O . LEU A 1 88 ? -4.447 -5.496 -6.552 1.00 98.94 88 LEU A O 1
ATOM 699 N N . ARG A 1 89 ? -6.424 -5.775 -5.505 1.00 98.94 89 ARG A N 1
ATOM 700 C CA . ARG A 1 89 ? -6.893 -6.877 -6.355 1.00 98.94 89 ARG A CA 1
ATOM 701 C C . ARG A 1 89 ? -7.132 -6.422 -7.795 1.00 98.94 89 ARG A C 1
ATOM 703 O O . ARG A 1 89 ? -6.689 -7.109 -8.712 1.00 98.94 89 ARG A O 1
ATOM 710 N N . ASN A 1 90 ? -7.768 -5.268 -7.990 1.00 98.94 90 ASN A N 1
ATOM 711 C CA . ASN A 1 90 ? -8.039 -4.718 -9.319 1.00 98.94 90 ASN A CA 1
ATOM 712 C C . ASN A 1 90 ? -6.749 -4.346 -10.062 1.00 98.94 90 ASN A C 1
ATOM 714 O O . ASN A 1 90 ? -6.628 -4.655 -11.242 1.00 98.94 90 ASN A O 1
ATOM 718 N N . LEU A 1 91 ? -5.763 -3.753 -9.382 1.00 98.94 91 LEU A N 1
ATOM 719 C CA . LEU A 1 91 ? -4.461 -3.429 -9.978 1.00 98.94 91 LEU A CA 1
ATOM 720 C C . LEU A 1 91 ? -3.671 -4.686 -10.355 1.00 98.94 91 LEU A C 1
ATOM 722 O O . LEU A 1 91 ? -2.979 -4.694 -11.371 1.00 98.94 91 LEU A O 1
ATOM 726 N N . ALA A 1 92 ? -3.780 -5.761 -9.569 1.00 98.88 92 ALA A N 1
ATOM 727 C CA . ALA A 1 92 ? -3.192 -7.044 -9.939 1.00 98.88 92 ALA A CA 1
ATOM 728 C C . ALA A 1 92 ? -3.864 -7.625 -11.195 1.00 98.88 92 ALA A C 1
ATOM 730 O O . ALA A 1 92 ? -3.159 -8.041 -12.112 1.00 98.88 92 ALA A O 1
ATOM 731 N N . ASP A 1 93 ? -5.199 -7.585 -11.280 1.00 98.88 93 ASP A N 1
ATOM 732 C CA . ASP A 1 93 ? -5.933 -8.013 -12.478 1.00 98.88 93 ASP A CA 1
ATOM 733 C C . ASP A 1 93 ? -5.573 -7.158 -13.710 1.00 98.88 93 ASP A C 1
ATOM 735 O O . ASP A 1 93 ? -5.304 -7.710 -14.779 1.00 98.88 93 ASP A O 1
ATOM 739 N N . GLU A 1 94 ? -5.501 -5.831 -13.563 1.00 98.81 94 GLU A N 1
ATOM 740 C CA . GLU A 1 94 ? -5.123 -4.887 -14.628 1.00 98.81 94 GLU A CA 1
ATOM 741 C C . GLU A 1 94 ? -3.712 -5.163 -15.170 1.00 98.81 94 GLU A C 1
ATOM 743 O O . GLU A 1 94 ? -3.475 -5.112 -16.378 1.00 98.81 94 GLU A O 1
ATOM 748 N N . ALA A 1 95 ? -2.784 -5.525 -14.282 1.00 98.62 95 ALA A N 1
ATOM 749 C CA . ALA A 1 95 ? -1.411 -5.876 -14.623 1.00 98.62 95 ALA A CA 1
ATOM 750 C C . ALA A 1 95 ? -1.239 -7.317 -15.147 1.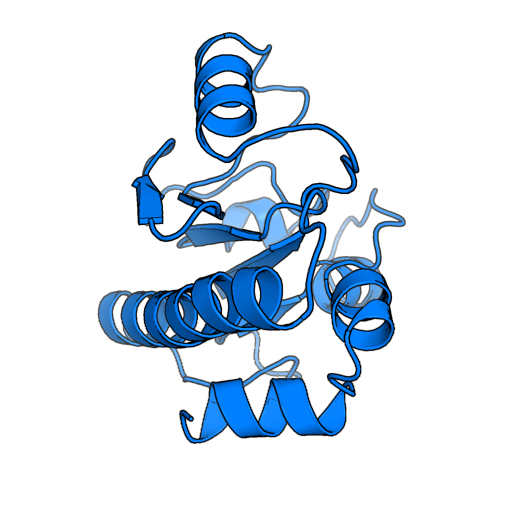00 98.62 95 ALA A C 1
ATOM 752 O O . ALA A 1 95 ? -0.127 -7.700 -15.518 1.00 98.62 95 ALA A O 1
ATOM 753 N N . GLY A 1 96 ? -2.294 -8.141 -15.142 1.00 98.75 96 GLY A N 1
ATOM 754 C CA . GLY A 1 96 ? -2.198 -9.571 -15.452 1.00 98.75 96 GLY A CA 1
ATOM 755 C C . GLY A 1 96 ? -1.377 -10.369 -14.427 1.00 98.75 96 GLY A C 1
ATOM 756 O O . GLY A 1 96 ? -0.742 -11.364 -14.780 1.00 98.75 96 GLY A O 1
ATOM 757 N N . LEU A 1 97 ? -1.356 -9.922 -13.169 1.00 98.81 97 LEU A N 1
ATOM 758 C CA . LEU A 1 97 ? -0.624 -10.528 -12.055 1.00 98.81 97 LEU A CA 1
ATOM 759 C C . LEU A 1 97 ? -1.540 -11.418 -11.196 1.00 98.81 97 LEU A C 1
ATOM 761 O O . LEU A 1 97 ? -2.744 -11.177 -11.101 1.00 98.81 97 LEU A O 1
ATOM 765 N N . PRO A 1 98 ? -0.989 -12.437 -10.512 1.00 98.75 98 PRO A N 1
ATOM 766 C CA . PRO A 1 98 ? -1.769 -13.243 -9.583 1.00 98.75 98 PRO A CA 1
ATOM 767 C C . PRO A 1 98 ? -2.212 -12.413 -8.369 1.00 98.75 98 PRO A C 1
ATOM 769 O O . PRO A 1 98 ? -1.422 -11.678 -7.775 1.00 98.75 98 PRO A O 1
ATOM 772 N N . LYS A 1 99 ? -3.468 -12.586 -7.943 1.00 98.88 99 LYS A N 1
ATOM 773 C CA . LYS A 1 99 ? -4.004 -12.030 -6.687 1.00 98.88 99 LYS A CA 1
ATOM 774 C C . LYS A 1 99 ? -3.552 -12.858 -5.481 1.00 98.88 99 LYS A C 1
ATOM 776 O O . LYS A 1 99 ? -4.368 -13.433 -4.774 1.00 98.88 99 LYS A O 1
ATOM 781 N N . THR A 1 100 ? -2.242 -12.966 -5.300 1.00 98.88 100 THR A N 1
ATOM 782 C CA . THR A 1 100 ? -1.585 -13.670 -4.192 1.00 98.88 100 THR A CA 1
ATOM 783 C C . THR A 1 100 ? -0.826 -12.675 -3.336 1.00 98.88 100 THR A C 1
ATOM 785 O O . THR A 1 100 ? -0.201 -11.774 -3.897 1.00 98.88 100 THR A O 1
ATOM 788 N N . LEU A 1 101 ? -0.829 -12.866 -2.015 1.00 98.94 101 LEU A N 1
ATOM 789 C CA . LEU A 1 101 ? -0.069 -12.019 -1.093 1.00 98.94 101 LEU A CA 1
ATOM 790 C C . LEU A 1 101 ? 1.208 -12.719 -0.615 1.00 98.94 101 LEU A C 1
ATOM 792 O O . LEU A 1 101 ? 1.128 -13.842 -0.102 1.00 98.94 101 LEU A O 1
ATOM 796 N N . ASP A 1 102 ? 2.346 -12.030 -0.738 1.00 98.81 102 ASP A N 1
ATOM 797 C CA . ASP A 1 102 ? 3.630 -12.380 -0.102 1.00 98.81 102 ASP A CA 1
ATOM 798 C C . ASP A 1 102 ? 4.101 -13.822 -0.383 1.00 98.81 102 ASP A C 1
ATOM 800 O O . ASP A 1 102 ? 4.607 -14.530 0.484 1.00 98.81 102 ASP A O 1
ATOM 804 N N . THR A 1 103 ? 3.889 -14.286 -1.616 1.00 98.81 103 THR A N 1
ATOM 805 C CA . THR A 1 103 ? 4.398 -15.569 -2.130 1.00 98.81 103 THR A CA 1
ATOM 806 C C . THR A 1 103 ? 5.824 -15.446 -2.672 1.00 98.81 103 THR A C 1
ATOM 808 O O . THR A 1 103 ? 6.234 -14.356 -3.060 1.00 98.81 103 THR A O 1
ATOM 811 N N . ASP A 1 104 ? 6.540 -16.568 -2.791 1.00 98.38 104 ASP A N 1
ATOM 812 C CA . ASP A 1 104 ? 7.919 -16.617 -3.317 1.00 98.38 104 ASP A CA 1
ATOM 813 C C . ASP A 1 104 ? 8.037 -16.332 -4.823 1.00 98.38 104 ASP A C 1
ATOM 815 O O . ASP A 1 104 ? 9.121 -16.027 -5.322 1.00 98.38 104 ASP A O 1
ATOM 819 N N . ASP A 1 105 ? 6.928 -16.402 -5.564 1.00 98.56 105 ASP A N 1
ATOM 820 C CA . ASP A 1 105 ? 6.903 -15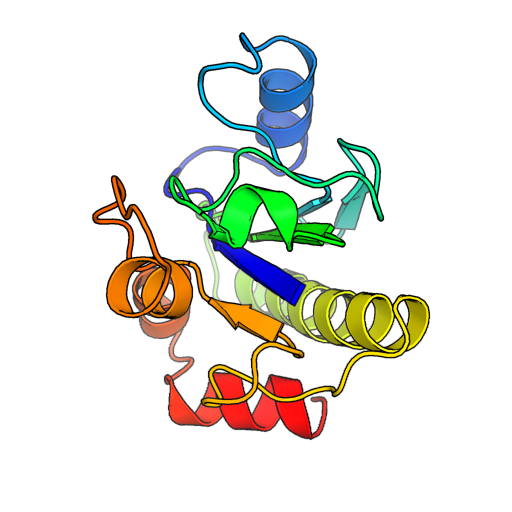.997 -6.967 1.00 98.56 105 ASP A CA 1
ATOM 821 C C . ASP A 1 105 ? 7.209 -14.502 -7.094 1.00 98.56 105 ASP A C 1
ATOM 823 O O . ASP A 1 105 ? 6.665 -13.684 -6.353 1.00 98.56 105 ASP A O 1
ATOM 827 N N . LEU A 1 106 ? 8.012 -14.110 -8.091 1.00 98.69 106 LEU A N 1
ATOM 828 C CA . LEU A 1 106 ? 8.309 -12.692 -8.335 1.00 98.69 106 LEU A CA 1
ATOM 829 C C . LEU A 1 106 ? 7.021 -11.879 -8.547 1.00 98.69 106 LEU A C 1
ATOM 831 O O . LEU A 1 106 ? 6.908 -10.751 -8.074 1.00 98.69 106 LEU A O 1
ATOM 835 N N . ALA A 1 107 ? 6.045 -12.456 -9.247 1.00 98.81 107 ALA A N 1
ATOM 836 C CA . ALA A 1 107 ? 4.765 -11.828 -9.533 1.00 98.81 107 ALA A CA 1
ATOM 837 C C . ALA A 1 107 ? 3.803 -11.880 -8.331 1.00 98.81 107 ALA A C 1
ATOM 839 O O . ALA A 1 107 ? 3.855 -12.779 -7.494 1.00 98.81 107 ALA A O 1
ATOM 840 N N . GLY A 1 108 ? 2.886 -10.915 -8.280 1.00 98.81 108 GLY A N 1
ATOM 841 C CA . GLY A 1 108 ? 1.813 -10.846 -7.289 1.00 98.81 108 GLY A CA 1
ATOM 842 C C . GLY A 1 108 ? 1.797 -9.547 -6.493 1.00 98.81 108 GLY A C 1
ATOM 843 O O . GLY A 1 108 ? 2.501 -8.586 -6.830 1.00 98.81 108 GLY A O 1
ATOM 844 N N . ILE A 1 109 ? 0.969 -9.538 -5.449 1.00 98.94 109 ILE A N 1
ATOM 845 C CA . ILE A 1 109 ? 0.852 -8.440 -4.493 1.00 98.94 109 ILE A CA 1
ATOM 846 C C . ILE A 1 109 ? 1.855 -8.694 -3.365 1.00 98.94 109 ILE A C 1
ATOM 848 O O . ILE A 1 109 ? 1.883 -9.792 -2.805 1.00 98.94 109 ILE A O 1
ATOM 852 N N . LYS A 1 110 ? 2.695 -7.705 -3.053 1.00 98.94 110 LYS A N 1
ATOM 853 C CA . LYS A 1 110 ? 3.749 -7.801 -2.034 1.00 98.94 110 LYS A CA 1
ATOM 854 C C . LYS A 1 110 ? 3.599 -6.663 -1.030 1.00 98.94 110 LYS A C 1
ATOM 856 O O . LYS A 1 110 ? 3.385 -5.522 -1.429 1.00 98.94 110 LYS A O 1
ATOM 861 N N . THR A 1 111 ? 3.691 -6.951 0.259 1.00 99.00 111 THR A N 1
ATOM 862 C CA . THR A 1 111 ? 3.817 -5.908 1.286 1.00 99.00 111 THR A CA 1
ATOM 863 C C . THR A 1 111 ? 5.197 -5.263 1.238 1.00 99.00 111 THR A C 1
ATOM 865 O O . THR A 1 111 ? 6.155 -5.902 0.792 1.00 99.00 111 THR A O 1
ATOM 868 N N . HIS A 1 112 ? 5.331 -4.029 1.737 1.00 98.94 112 HIS A N 1
ATOM 869 C CA . HIS A 1 112 ? 6.658 -3.432 1.918 1.00 98.94 112 HIS A CA 1
ATOM 870 C C . HIS A 1 112 ? 7.523 -4.327 2.810 1.00 98.94 112 HIS A C 1
ATOM 872 O O . HIS A 1 112 ? 8.665 -4.606 2.461 1.00 98.94 112 HIS A O 1
ATOM 878 N N . GLU A 1 113 ? 6.962 -4.912 3.872 1.00 98.94 113 GLU A N 1
ATOM 879 C CA . GLU A 1 113 ? 7.685 -5.895 4.689 1.00 98.94 113 GLU A CA 1
ATOM 880 C C . GLU A 1 113 ? 8.252 -7.070 3.872 1.00 98.94 113 GLU A C 1
ATOM 882 O O . GLU A 1 113 ? 9.415 -7.454 4.043 1.00 98.94 113 GLU A O 1
ATOM 887 N N . TYR A 1 114 ? 7.452 -7.661 2.981 1.00 98.94 114 TYR A N 1
ATOM 888 C CA . TYR A 1 114 ? 7.923 -8.756 2.139 1.00 98.94 114 TYR A CA 1
ATOM 889 C C . TYR A 1 114 ? 9.033 -8.291 1.198 1.00 98.94 114 TYR A C 1
ATOM 891 O O . TYR A 1 114 ? 10.041 -8.986 1.052 1.00 98.94 114 TYR A O 1
ATOM 899 N N . CYS A 1 115 ? 8.892 -7.104 0.608 1.00 98.94 115 CYS A N 1
ATOM 900 C CA . CYS A 1 115 ? 9.926 -6.512 -0.231 1.00 98.94 115 CYS A CA 1
ATOM 901 C C . CYS A 1 115 ? 11.220 -6.279 0.558 1.00 98.94 115 CYS A C 1
ATOM 903 O O . CYS A 1 115 ? 12.264 -6.775 0.144 1.00 98.94 115 CYS A O 1
ATOM 905 N N . THR A 1 116 ? 11.157 -5.639 1.727 1.00 98.88 116 THR A N 1
ATOM 906 C CA . THR A 1 116 ? 12.294 -5.427 2.639 1.00 98.88 116 THR A CA 1
ATOM 907 C C . THR A 1 116 ? 13.064 -6.719 2.914 1.00 98.88 116 THR A C 1
ATOM 909 O O . THR A 1 116 ? 14.294 -6.738 2.873 1.00 98.88 116 THR A O 1
ATOM 912 N N . ASN A 1 117 ? 12.351 -7.820 3.152 1.00 98.81 117 ASN A N 1
ATOM 913 C CA . ASN A 1 117 ? 12.967 -9.088 3.536 1.00 98.81 117 ASN A CA 1
ATOM 914 C C . ASN A 1 117 ? 13.538 -9.904 2.365 1.00 98.81 117 ASN A C 1
ATOM 916 O O . ASN A 1 117 ? 14.389 -10.762 2.598 1.00 98.81 117 ASN A O 1
ATOM 920 N N . ASN A 1 118 ? 13.077 -9.676 1.131 1.00 98.88 118 ASN A N 1
ATOM 921 C CA . ASN A 1 118 ? 13.339 -10.597 0.016 1.00 98.88 118 ASN A CA 1
ATOM 922 C C . ASN A 1 118 ? 13.920 -9.933 -1.241 1.00 98.88 118 ASN A C 1
ATOM 924 O O . ASN A 1 118 ? 14.471 -10.631 -2.096 1.00 98.88 118 ASN A O 1
ATOM 928 N N . GLN A 1 119 ? 13.824 -8.609 -1.381 1.00 98.81 119 GLN A N 1
ATOM 929 C CA . GLN A 1 119 ? 14.285 -7.932 -2.588 1.00 98.81 119 GLN A CA 1
ATOM 930 C C . GLN A 1 119 ? 15.821 -7.906 -2.693 1.00 98.81 119 GLN A C 1
ATOM 932 O O . GLN A 1 119 ? 16.527 -7.764 -1.688 1.00 98.81 119 GLN A O 1
ATOM 937 N N . PRO A 1 120 ? 16.382 -7.969 -3.914 1.00 98.69 120 PRO A N 1
ATOM 938 C CA . PRO A 1 120 ? 17.807 -7.738 -4.118 1.00 98.69 120 PRO A CA 1
ATOM 939 C C . PRO A 1 120 ? 18.165 -6.277 -3.818 1.00 98.69 120 PRO A C 1
ATOM 941 O O . PRO A 1 120 ? 17.343 -5.382 -4.001 1.00 98.69 120 PRO A O 1
ATOM 944 N N . ASN A 1 121 ? 19.415 -6.018 -3.421 1.00 98.56 121 ASN A N 1
ATOM 945 C CA . ASN A 1 121 ? 19.921 -4.665 -3.137 1.00 98.56 121 ASN A CA 1
ATOM 946 C C . ASN A 1 121 ? 19.015 -3.878 -2.168 1.00 98.56 121 ASN A C 1
ATOM 948 O O . ASN A 1 121 ? 18.662 -2.730 -2.428 1.00 98.56 121 ASN A O 1
ATOM 952 N N . ASN A 1 122 ? 18.582 -4.529 -1.085 1.00 98.56 122 ASN A N 1
ATOM 953 C CA . ASN A 1 122 ? 17.698 -3.914 -0.104 1.00 98.56 122 ASN A CA 1
ATOM 954 C C . ASN A 1 122 ? 18.398 -2.783 0.672 1.00 98.56 122 ASN A C 1
ATOM 956 O O . ASN A 1 122 ? 19.493 -2.968 1.209 1.00 98.56 122 ASN A O 1
ATOM 960 N N . HIS A 1 123 ? 17.713 -1.645 0.781 1.00 98.56 123 HIS A N 1
ATOM 961 C CA . HIS A 1 123 ? 18.083 -0.505 1.621 1.00 98.56 123 HIS A CA 1
ATOM 962 C C . HIS A 1 123 ? 16.932 -0.055 2.534 1.00 98.56 123 HIS A C 1
ATOM 964 O O . HIS A 1 123 ? 17.008 1.022 3.122 1.00 98.56 123 HIS A O 1
ATOM 970 N N . SER A 1 124 ? 15.874 -0.860 2.648 1.00 98.50 124 SER A N 1
ATOM 971 C CA . SER A 1 124 ? 14.725 -0.582 3.503 1.00 98.50 124 SER A CA 1
ATOM 972 C C . SER A 1 124 ? 14.770 -1.392 4.800 1.00 98.50 124 SER A C 1
ATOM 974 O O . SER A 1 124 ? 15.325 -2.492 4.845 1.00 98.50 124 SER A O 1
ATOM 976 N N . ASP A 1 125 ? 14.176 -0.843 5.852 1.00 98.56 125 ASP A N 1
ATOM 977 C CA . ASP A 1 125 ? 13.838 -1.511 7.113 1.00 98.56 125 ASP A CA 1
ATOM 978 C C . ASP A 1 125 ? 12.329 -1.434 7.419 1.00 98.56 125 ASP A C 1
ATOM 980 O O . ASP A 1 125 ? 11.888 -1.773 8.519 1.00 98.56 125 ASP A O 1
ATOM 984 N N . HIS A 1 126 ? 11.534 -1.001 6.437 1.00 98.56 126 HIS A N 1
ATOM 985 C CA . HIS A 1 126 ? 10.093 -0.843 6.557 1.00 98.56 126 HIS A CA 1
ATOM 986 C C . HI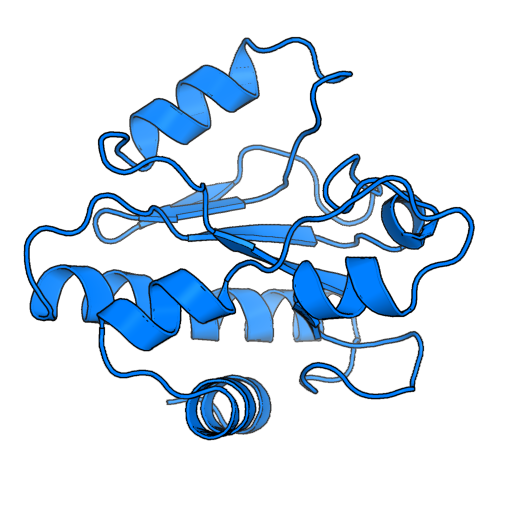S A 1 126 ? 9.374 -2.192 6.621 1.00 98.56 126 HIS A C 1
ATOM 988 O O . HIS A 1 126 ? 9.800 -3.187 6.027 1.00 98.56 126 HIS A O 1
ATOM 994 N N . VAL A 1 127 ? 8.262 -2.208 7.357 1.00 98.81 127 VAL A N 1
ATOM 995 C CA . VAL A 1 127 ? 7.482 -3.416 7.675 1.00 98.81 127 VAL A CA 1
ATOM 996 C C . VAL A 1 127 ? 5.970 -3.213 7.512 1.00 98.81 127 VAL A C 1
ATOM 998 O O . VAL A 1 127 ? 5.164 -4.033 7.956 1.00 98.81 127 VAL A O 1
ATOM 1001 N N . ASP A 1 128 ? 5.555 -2.096 6.927 1.00 98.88 128 ASP A N 1
ATOM 1002 C CA . ASP A 1 128 ? 4.158 -1.816 6.623 1.00 98.88 128 ASP A CA 1
ATOM 1003 C C . ASP A 1 128 ? 3.605 -2.768 5.534 1.00 98.88 128 ASP A C 1
ATOM 1005 O O . ASP A 1 128 ? 4.367 -3.406 4.796 1.00 98.88 128 ASP A O 1
ATOM 1009 N N . PRO A 1 129 ? 2.273 -2.984 5.491 1.00 98.88 129 PRO A N 1
ATOM 1010 C CA . PRO A 1 129 ? 1.224 -2.364 6.309 1.00 98.88 129 PRO A CA 1
ATOM 1011 C C . PRO A 1 129 ? 0.893 -3.137 7.599 1.00 98.88 129 PRO A C 1
ATOM 1013 O O . PRO A 1 129 ? -0.011 -2.751 8.348 1.00 98.88 129 PRO A O 1
ATOM 1016 N N . TYR A 1 130 ? 1.591 -4.242 7.891 1.00 98.94 130 TYR A N 1
ATOM 1017 C CA . TYR A 1 130 ? 1.194 -5.180 8.947 1.00 98.94 130 TYR A CA 1
ATOM 1018 C C . TYR A 1 130 ? 1.014 -4.560 10.345 1.00 98.94 130 TYR A C 1
ATOM 1020 O O . TYR A 1 130 ? 0.001 -4.870 10.982 1.00 98.94 130 TYR A O 1
ATOM 1028 N N . PRO A 1 131 ? 1.901 -3.677 10.852 1.00 98.88 131 PRO A N 1
ATOM 1029 C CA . PRO A 1 131 ? 1.694 -3.045 12.155 1.00 98.88 131 PRO A CA 1
ATOM 1030 C C . PRO A 1 131 ? 0.402 -2.225 12.230 1.00 98.88 131 PRO A C 1
ATOM 1032 O O . PRO A 1 131 ? -0.299 -2.267 13.247 1.00 98.88 131 PRO A O 1
ATOM 1035 N N . TYR A 1 132 ? 0.061 -1.499 11.161 1.00 98.88 132 TYR A N 1
ATOM 1036 C CA . TYR A 1 132 ? -1.134 -0.660 11.138 1.00 98.88 132 TYR A CA 1
ATOM 1037 C C . TYR A 1 132 ? -2.417 -1.479 10.972 1.00 98.88 132 TYR A C 1
ATOM 1039 O O . TYR A 1 132 ? -3.415 -1.216 11.645 1.00 98.88 132 TYR A O 1
ATOM 1047 N N . LEU A 1 133 ? -2.381 -2.528 10.150 1.00 98.94 133 LEU A N 1
ATOM 1048 C CA . LEU A 1 133 ? -3.478 -3.490 10.036 1.00 98.94 133 LEU A CA 1
ATOM 1049 C C . LEU A 1 133 ? -3.763 -4.176 11.385 1.00 98.94 133 LEU A C 1
ATOM 1051 O O . LEU A 1 133 ? -4.913 -4.229 11.837 1.00 98.94 133 LEU A O 1
ATOM 1055 N N . ALA A 1 134 ? -2.711 -4.606 12.089 1.00 98.81 134 ALA A N 1
ATOM 1056 C CA . ALA A 1 134 ? -2.828 -5.248 13.396 1.00 98.81 134 ALA A CA 1
ATOM 1057 C C . ALA A 1 134 ? -3.448 -4.322 14.457 1.00 98.81 134 ALA A C 1
ATOM 1059 O O . ALA A 1 134 ? -4.269 -4.778 15.256 1.00 98.81 134 ALA A O 1
ATOM 1060 N N . LYS A 1 135 ? -3.136 -3.015 14.431 1.00 98.69 135 LYS A N 1
ATOM 1061 C CA . LYS A 1 135 ? -3.752 -2.001 15.315 1.00 98.69 135 LYS A CA 1
ATOM 1062 C C . LYS A 1 135 ? -5.285 -2.018 15.244 1.00 98.69 135 LYS A C 1
ATOM 1064 O O . LYS A 1 135 ? -5.940 -1.765 16.255 1.00 98.69 135 LYS A O 1
ATOM 1069 N N . TRP A 1 136 ? -5.858 -2.335 14.084 1.00 98.81 136 TRP A N 1
ATOM 1070 C CA . TRP A 1 136 ? -7.309 -2.376 13.865 1.00 98.81 136 TRP A CA 1
ATOM 1071 C C . TRP A 1 136 ? -7.916 -3.787 13.898 1.00 98.81 136 TRP A C 1
ATOM 1073 O O . TRP A 1 136 ? -9.134 -3.965 13.743 1.00 98.81 136 TRP A O 1
ATOM 1083 N N . GLY A 1 137 ? -7.092 -4.790 14.206 1.00 98.69 137 GLY A N 1
ATOM 1084 C CA . GLY A 1 137 ? -7.503 -6.179 14.378 1.00 98.69 137 GLY A CA 1
ATOM 1085 C C . GLY A 1 137 ? -7.533 -6.992 13.086 1.00 98.69 137 GLY A C 1
ATOM 1086 O O . GLY A 1 137 ? -8.267 -7.974 13.032 1.00 98.69 137 GLY A O 1
ATOM 1087 N N . ILE A 1 138 ? -6.771 -6.593 12.065 1.00 98.88 138 ILE A N 1
ATOM 1088 C CA . ILE A 1 138 ? -6.520 -7.408 10.872 1.00 98.88 138 ILE A CA 1
ATOM 1089 C C . ILE A 1 138 ? -5.187 -8.135 11.074 1.00 98.88 138 ILE A C 1
ATOM 1091 O O . ILE A 1 138 ? -4.138 -7.499 11.181 1.00 98.88 138 ILE A O 1
ATOM 1095 N N . SER A 1 139 ? -5.225 -9.466 11.181 1.00 98.88 139 SER A N 1
ATOM 1096 C CA . SER A 1 139 ? -4.006 -10.278 11.273 1.00 98.88 139 SER A CA 1
ATOM 1097 C C . SER A 1 139 ? -3.344 -10.436 9.901 1.00 98.88 139 SER A C 1
ATOM 1099 O O . SER A 1 139 ? -3.943 -10.136 8.868 1.00 98.88 139 SER A O 1
ATOM 1101 N N . ARG A 1 140 ? -2.111 -10.952 9.881 1.00 98.81 140 ARG A N 1
ATOM 1102 C CA . ARG A 1 140 ? -1.400 -11.284 8.636 1.00 98.81 140 ARG A CA 1
ATOM 1103 C C . ARG A 1 140 ? -2.185 -12.292 7.801 1.00 98.81 140 ARG A C 1
ATOM 1105 O O . ARG A 1 140 ? -2.331 -12.132 6.595 1.00 98.81 140 ARG A O 1
ATOM 1112 N N . GLU A 1 141 ? -2.729 -13.303 8.471 1.00 98.81 141 GLU A N 1
ATOM 1113 C CA . GLU A 1 141 ? -3.527 -14.367 7.869 1.00 98.81 141 GLU A CA 1
ATOM 1114 C C . GLU A 1 141 ? -4.837 -13.817 7.305 1.00 98.81 141 GLU A C 1
ATOM 1116 O O . GLU A 1 141 ? -5.204 -14.170 6.187 1.00 98.81 141 GLU A O 1
ATOM 1121 N N . GLN A 1 142 ? -5.503 -12.914 8.036 1.00 98.88 142 GLN A N 1
ATOM 1122 C CA . GLN A 1 142 ? -6.714 -12.258 7.547 1.00 98.88 142 GLN A CA 1
ATOM 1123 C C . GLN A 1 142 ? -6.413 -11.391 6.322 1.00 98.88 142 GLN A C 1
ATOM 1125 O O . GLN A 1 142 ? -7.108 -11.504 5.319 1.00 98.88 142 GLN A O 1
ATOM 1130 N N . PHE A 1 143 ? -5.347 -10.584 6.360 1.00 98.94 143 PHE A N 1
ATOM 1131 C CA . PHE A 1 143 ? -4.970 -9.749 5.219 1.00 98.94 143 PHE A CA 1
ATOM 1132 C C . PHE A 1 143 ? -4.660 -10.592 3.977 1.00 98.94 143 PHE A C 1
ATOM 1134 O O . PHE A 1 143 ? -5.152 -10.296 2.889 1.00 98.94 143 PHE A O 1
ATOM 1141 N N . LYS A 1 144 ? -3.927 -11.702 4.140 1.00 98.88 144 LYS A N 1
ATOM 1142 C CA . LYS A 1 144 ? -3.696 -12.669 3.060 1.00 98.88 144 LYS A CA 1
ATOM 1143 C C . LYS A 1 144 ? -5.002 -13.246 2.522 1.00 98.88 144 LYS A C 1
ATOM 1145 O O . LYS A 1 144 ? -5.195 -13.272 1.308 1.00 98.88 144 LYS A O 1
ATOM 1150 N N . GLN A 1 145 ? -5.898 -13.683 3.404 1.00 98.88 145 GLN A N 1
ATOM 1151 C CA . GLN A 1 145 ? -7.185 -14.244 3.007 1.00 98.88 145 GLN A CA 1
ATOM 1152 C C . GLN A 1 1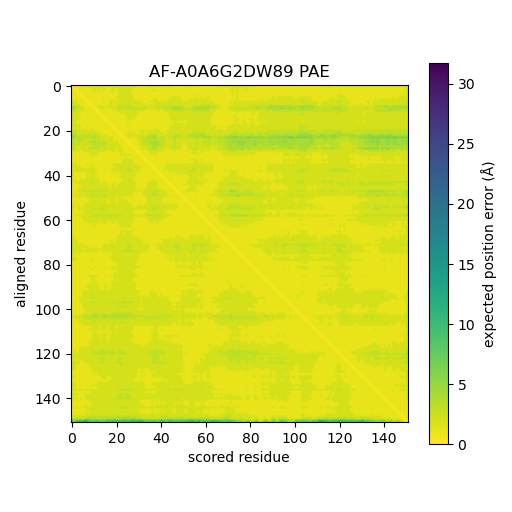45 ? -8.021 -13.236 2.208 1.00 98.88 145 GLN A C 1
ATOM 1154 O O . GLN A 1 145 ? -8.567 -13.610 1.169 1.00 98.88 145 GLN A O 1
ATOM 1159 N N . ASP A 1 146 ? -8.073 -11.981 2.652 1.00 98.88 146 ASP A N 1
ATOM 1160 C CA . ASP A 1 146 ? -8.838 -10.909 2.010 1.00 98.88 146 ASP A CA 1
ATOM 1161 C C . ASP A 1 146 ? -8.235 -10.526 0.649 1.00 98.88 146 ASP A C 1
ATOM 1163 O O . ASP A 1 146 ? -8.961 -10.331 -0.327 1.00 98.88 146 ASP A O 1
ATOM 1167 N N . ILE A 1 147 ? -6.902 -10.485 0.537 1.00 98.88 147 ILE A N 1
ATOM 1168 C CA . ILE A 1 147 ? -6.221 -10.247 -0.744 1.00 98.88 147 ILE A CA 1
ATOM 1169 C C . ILE A 1 147 ? -6.487 -11.378 -1.732 1.00 98.88 147 ILE A C 1
ATOM 1171 O O . ILE A 1 147 ? -6.748 -11.106 -2.903 1.00 98.88 147 ILE A O 1
ATOM 1175 N N . GLU A 1 148 ? -6.451 -12.632 -1.287 1.00 98.75 148 GLU A N 1
ATOM 1176 C CA . GLU A 1 148 ? -6.577 -13.793 -2.173 1.00 98.75 148 GLU A CA 1
ATOM 1177 C C . GLU A 1 148 ? -8.030 -14.063 -2.576 1.00 98.75 148 GLU A C 1
ATOM 1179 O O . GLU A 1 148 ? -8.311 -14.381 -3.737 1.00 98.75 148 GLU A O 1
ATOM 1184 N N . ASN A 1 149 ? -8.986 -13.821 -1.677 1.00 98.56 149 ASN A N 1
ATOM 1185 C CA . ASN A 1 149 ? -10.386 -14.201 -1.881 1.00 98.56 149 ASN A CA 1
ATOM 1186 C C . ASN A 1 149 ? -11.338 -13.015 -2.087 1.00 98.56 149 ASN A C 1
ATOM 1188 O O . ASN A 1 149 ? -12.413 -13.203 -2.655 1.00 98.56 149 ASN A O 1
ATOM 1192 N N . GLY A 1 150 ? -10.931 -11.796 -1.733 1.00 96.69 150 GLY A N 1
ATOM 1193 C CA . GLY A 1 150 ? -11.850 -10.671 -1.566 1.00 96.69 150 GLY A CA 1
ATOM 1194 C C . GLY A 1 150 ? -12.521 -10.694 -0.189 1.00 96.69 150 GLY A C 1
ATOM 1195 O O . GLY A 1 150 ? -12.298 -11.610 0.603 1.00 96.69 150 GLY A O 1
ATOM 1196 N N . LEU A 1 151 ? -13.322 -9.662 0.078 1.00 92.12 151 LEU A N 1
ATOM 1197 C CA . LEU A 1 151 ? -14.053 -9.454 1.334 1.00 92.12 151 LEU A CA 1
ATOM 1198 C C . LEU A 1 151 ? -15.488 -9.981 1.288 1.00 92.12 151 LEU A C 1
ATOM 1200 O O . LEU A 1 151 ? -16.082 -9.975 0.185 1.00 92.12 151 LEU A O 1
#

InterPro domains:
  IPR002502 N-acetylmuramoyl-L-alanine amidase domain [PF01510] (3-129)
  IPR002502 N-acetylmuramoyl-L-alanine amidase domain [SM00644] (1-130)
  IPR002502 N-acetylmuramoyl-L-alanine amidase domain [cd06583] (2-132)
  IPR036505 N-acetylmuramoyl-L-alanine amidase/PGRP domain superfamily [G3DSA:3.40.80.10] (1-151)
  IPR036505 N-acetylmuramoyl-L-alanine amidase/PGRP domain superfamily [SSF55846] (2-149)

Foldseek 3Di:
DAEEFADPDQADFQVRLLVCLQPDDCVVWHFQWEFFPLDIDGNDAFPQFIRHLAFDCSNVHRGYYYYYLHDPDLVRVVSRVQVSLVVQLVSCVVVVFALAELDPDPTHYYYSLSCQVDPHGHPDPDRPDQVSCVVSPQHPVNSRCCSNPND

pLDDT: mean 98.54, std 0.88, range [92.12, 99.0]

Nearest PDB structures (foldseek):
  4ivv-assembly1_A  TM=1.005E+00  e=1.122E-29  Streptococcus pneumoniae TIGR4
  4x36-assembly1_A-2  TM=1.005E+00  e=1.458E-29  Streptococcus pneumoniae TIGR4
  5ctv-assembly1_A  TM=1.004E+00  e=4.729E-29  Streptococcus pneumoniae TIGR4
  3lat-assembly2_B  TM=8.794E-01  e=4.050E-09  Staphylococcus epidermidis
  3rdr-assembly1_A  TM=7.699E-01  e=6.044E-05  Bacillus subtilis

Sequence (151 aa):
QVHAHSTGNRNSTAQNEADYNYRKDPELGFFSHVVGNGRVMQVGPVNNGSWDVGGGWNTESYAAVELIESHSTKEEFMTDYRLYIELLRNLADEAGLPKTLDTDDLAGIKTHEYCTNNQPNNHSDHVDPYPYLAKWGISREQFKQDIENGL

Mean predicted aligned error: 1.72 Å

Solvent-accessible surface area (backbone atoms only — not comparable to full-atom values): 7916 Å² total; per-residue (Å²): 54,33,36,40,37,40,62,86,36,64,78,43,48,38,65,53,50,46,58,45,63,70,68,50,65,60,91,79,36,45,53,15,32,34,26,22,92,76,45,77,43,80,62,42,67,62,76,69,35,35,54,65,47,46,33,54,51,17,72,43,22,33,34,31,38,29,36,52,48,39,64,90,44,71,68,56,42,53,48,24,49,50,54,44,45,52,48,56,40,49,54,20,56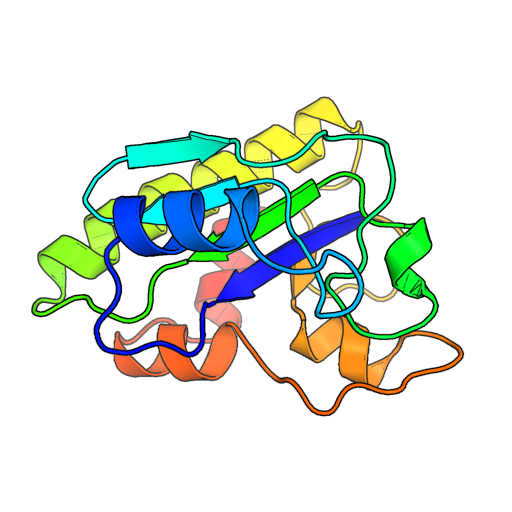,76,70,76,35,52,52,42,56,65,59,93,56,85,63,16,34,33,32,34,32,50,41,31,76,66,36,55,75,56,72,41,88,55,52,33,33,54,68,65,40,43,74,76,71,40,47,73,66,52,52,38,49,33,44,53,70,50,131

Secondary structure (DSSP, 8-state):
-EEEEE---TT--HHHHHHHHHHS-GGG---SEEEETTEEEE-S-SSS--S-SSSGGGGT-SEEEEEPS--SSHHHHHHHHHHHHHHHHHHHHHTT----BS-SSSSSEEEHHHHHHH-TT------TTHHHHHHTT--HHHHHHHHHH--

Organism: Streptococcus pneumoniae (NCBI:txid1313)